Protein AF-A0A0G0U923-F1 (afdb_monomer_lite)

pLDDT: mean 89.66, std 11.56, range [34.53, 97.06]

Radius of gyration: 13.89 Å; chains: 1; bounding box: 29×33×35 Å

Secondary structure (DSSP, 8-state):
----HHHHHHHHHHH-HHHHHHHHS--SSHHHHHHHHHHHHH-GGGS-HHHHHHHHHHHHHHHHHHTT--HHHHHHHHHS--GGGTT--HHHHTSSS--TTSHHHHHHHHHHHHHHHGGG--

Foldseek 3Di:
DFDDLVLVVVVCVLQPQQLLLQQQVLDQDSVVSSVVSVVCNVPVRPDDPSSVQRSVLVSLLVVLCVLPDGSVRSNVQQVAFDVLLVRDGVSRQRGHDDGCPDPNVVSSSVVSNVSSVVVPDD

Structure (mmCIF, N/CA/C/O backbone):
data_AF-A0A0G0U923-F1
#
_entry.id   AF-A0A0G0U923-F1
#
loop_
_atom_site.group_PDB
_atom_site.id
_atom_site.type_symbol
_atom_site.label_atom_id
_atom_site.label_alt_id
_atom_site.label_comp_id
_atom_site.label_asym_id
_atom_site.label_entity_id
_atom_site.label_seq_id
_atom_site.pdbx_PDB_ins_code
_atom_site.Cartn_x
_atom_site.Cartn_y
_atom_site.Cartn_z
_atom_site.occupancy
_atom_site.B_iso_or_equiv
_atom_site.auth_seq_id
_atom_site.auth_comp_id
_atom_site.auth_asym_id
_atom_site.auth_atom_id
_atom_site.pdbx_PDB_model_num
ATOM 1 N N . MET A 1 1 ? -5.903 2.383 -19.517 1.00 59.06 1 MET A N 1
ATOM 2 C CA . MET A 1 1 ? -5.560 3.118 -18.281 1.00 59.06 1 MET A CA 1
ATOM 3 C C . MET A 1 1 ? -4.080 3.422 -18.371 1.00 59.06 1 MET A C 1
ATOM 5 O O . MET A 1 1 ? -3.314 2.474 -18.374 1.00 59.06 1 MET A O 1
ATOM 9 N N . SER A 1 2 ? -3.695 4.681 -18.555 1.00 68.56 2 SER A N 1
ATOM 10 C CA . SER A 1 2 ? -2.288 5.105 -18.550 1.00 68.56 2 SER A CA 1
ATOM 11 C C . SER A 1 2 ? -1.848 5.406 -17.119 1.00 68.56 2 SER A C 1
ATOM 13 O O . SER A 1 2 ? -2.644 5.940 -16.341 1.00 68.56 2 SER A O 1
ATOM 15 N N . VAL A 1 3 ? -0.602 5.087 -16.772 1.00 78.31 3 VAL A N 1
ATOM 16 C CA . VAL A 1 3 ? -0.018 5.482 -15.483 1.00 78.31 3 VAL A CA 1
ATOM 17 C C . VAL A 1 3 ? 0.402 6.947 -15.565 1.00 78.31 3 VAL A C 1
ATOM 19 O O . VAL A 1 3 ? 1.016 7.372 -16.544 1.00 78.31 3 VAL A O 1
ATOM 22 N N . ASN A 1 4 ? 0.046 7.739 -14.553 1.00 88.75 4 ASN A N 1
ATOM 23 C CA . ASN A 1 4 ? 0.582 9.087 -14.394 1.00 88.75 4 ASN A CA 1
ATOM 24 C C . ASN A 1 4 ? 1.879 8.991 -13.582 1.00 88.75 4 ASN A C 1
ATOM 26 O O . ASN A 1 4 ? 1.826 8.724 -12.385 1.00 88.75 4 ASN A O 1
ATOM 30 N N . VAL A 1 5 ? 3.021 9.200 -14.240 1.00 88.00 5 VAL A N 1
ATOM 31 C CA . VAL A 1 5 ? 4.355 9.042 -13.633 1.00 88.00 5 VAL A CA 1
ATOM 32 C C . VAL A 1 5 ? 4.578 10.023 -12.477 1.00 88.00 5 VAL A C 1
ATOM 34 O O . VAL A 1 5 ? 5.083 9.627 -11.442 1.00 88.00 5 VAL A O 1
ATOM 37 N N . ALA A 1 6 ? 4.085 11.261 -12.567 1.00 90.19 6 ALA A N 1
ATOM 38 C CA . ALA A 1 6 ? 4.220 12.209 -11.458 1.00 90.19 6 ALA A CA 1
ATOM 39 C C . ALA A 1 6 ? 3.461 11.748 -10.198 1.00 90.19 6 ALA A C 1
ATOM 41 O O . ALA A 1 6 ? 3.912 11.959 -9.078 1.00 90.19 6 ALA A O 1
ATOM 42 N N . VAL A 1 7 ? 2.306 11.098 -10.379 1.00 92.06 7 VAL A N 1
ATOM 43 C CA . VAL A 1 7 ? 1.543 10.510 -9.265 1.00 92.06 7 VAL A CA 1
ATOM 44 C C . VAL A 1 7 ? 2.231 9.251 -8.738 1.00 92.06 7 VAL A C 1
ATOM 46 O O . VAL A 1 7 ? 2.188 8.995 -7.538 1.00 92.06 7 VAL A O 1
ATOM 49 N N . TRP A 1 8 ? 2.856 8.472 -9.624 1.00 92.25 8 TRP A N 1
ATOM 50 C CA . TRP A 1 8 ? 3.685 7.321 -9.267 1.00 92.25 8 TRP A CA 1
ATOM 51 C C . TRP A 1 8 ? 4.812 7.727 -8.320 1.00 92.25 8 TRP A C 1
ATOM 53 O O . TRP A 1 8 ? 4.881 7.187 -7.218 1.00 92.25 8 TRP A O 1
ATOM 63 N N . ASP A 1 9 ? 5.586 8.742 -8.693 1.00 93.25 9 ASP A N 1
ATOM 64 C CA . ASP A 1 9 ? 6.695 9.258 -7.889 1.00 93.25 9 ASP A CA 1
ATOM 65 C C . ASP A 1 9 ? 6.202 9.845 -6.557 1.00 93.25 9 ASP A C 1
ATOM 67 O O . ASP A 1 9 ? 6.702 9.482 -5.496 1.00 93.25 9 ASP A O 1
ATOM 71 N N . ALA A 1 10 ? 5.138 10.657 -6.574 1.00 93.06 10 ALA A N 1
ATOM 72 C CA . ALA A 1 10 ? 4.592 11.256 -5.353 1.00 93.06 10 ALA A CA 1
ATOM 73 C C . ALA A 1 10 ? 4.131 10.206 -4.323 1.00 93.06 10 ALA A C 1
ATOM 75 O O . ALA A 1 10 ? 4.421 10.315 -3.133 1.00 93.06 10 ALA A O 1
ATOM 76 N N . VAL A 1 11 ? 3.445 9.147 -4.770 1.00 93.69 11 VAL A N 1
ATOM 77 C CA . VAL A 1 11 ? 3.016 8.063 -3.870 1.00 93.69 11 VAL A CA 1
ATOM 78 C C . VAL A 1 11 ? 4.220 7.320 -3.290 1.00 93.69 11 VAL A C 1
ATOM 80 O O . VAL A 1 11 ? 4.173 6.907 -2.128 1.00 93.69 11 VAL A O 1
ATOM 83 N N . GLN A 1 12 ? 5.294 7.155 -4.064 1.00 93.56 12 GLN A N 1
ATOM 84 C CA . GLN A 1 12 ? 6.529 6.562 -3.557 1.00 93.56 12 GLN A CA 1
ATOM 85 C C . GLN A 1 12 ? 7.216 7.437 -2.521 1.00 93.56 12 GLN A C 1
ATOM 87 O O . GLN A 1 12 ? 7.676 6.901 -1.515 1.00 93.56 12 GLN A O 1
ATOM 92 N N . ASP A 1 13 ? 7.273 8.747 -2.737 1.00 94.12 13 ASP A N 1
ATOM 93 C CA . ASP A 1 13 ? 7.858 9.681 -1.777 1.00 94.12 13 ASP A CA 1
ATOM 94 C C . ASP A 1 13 ? 7.092 9.635 -0.446 1.00 94.12 13 ASP A C 1
ATOM 96 O O . ASP A 1 13 ? 7.695 9.571 0.629 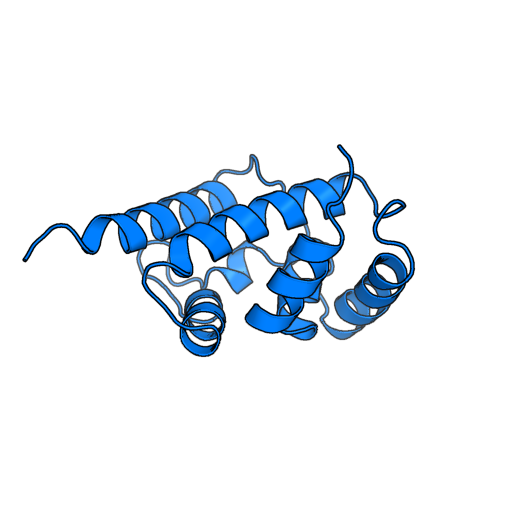1.00 94.12 13 ASP A O 1
ATOM 100 N N . THR A 1 14 ? 5.758 9.549 -0.507 1.00 95.25 14 THR A N 1
ATOM 101 C CA . THR A 1 14 ? 4.904 9.454 0.681 1.00 95.25 14 THR A CA 1
ATOM 102 C C . THR A 1 14 ? 5.000 8.100 1.385 1.00 95.25 14 THR A C 1
ATOM 104 O O . THR A 1 14 ? 5.135 8.056 2.607 1.00 95.25 14 THR A O 1
ATOM 107 N N . LEU A 1 15 ? 4.901 6.973 0.671 1.00 94.12 15 LEU A N 1
ATOM 108 C CA . LEU A 1 15 ? 4.824 5.639 1.290 1.00 94.12 15 LEU A CA 1
ATOM 109 C C . LEU A 1 15 ? 6.186 4.959 1.468 1.00 94.12 15 LEU A C 1
ATOM 111 O O . LEU A 1 15 ? 6.327 4.049 2.285 1.00 94.12 15 LEU A O 1
ATOM 115 N N . GLY A 1 16 ? 7.185 5.375 0.703 1.00 93.94 16 GLY A N 1
ATOM 116 C CA . GLY A 1 16 ? 8.443 4.669 0.542 1.00 93.94 16 GLY A CA 1
ATOM 117 C C . GLY A 1 16 ? 8.325 3.433 -0.355 1.00 93.94 16 GLY A C 1
ATOM 118 O O . GLY A 1 16 ? 7.252 2.857 -0.575 1.00 93.94 16 GLY A O 1
ATOM 119 N N . VAL A 1 17 ? 9.480 2.984 -0.846 1.00 93.00 17 VAL A N 1
ATOM 120 C CA . VAL A 1 17 ? 9.604 1.854 -1.782 1.00 93.00 17 VAL A CA 1
ATOM 121 C C . VAL A 1 17 ? 9.031 0.559 -1.206 1.00 93.00 17 VAL A C 1
ATOM 123 O O . VAL A 1 17 ? 8.288 -0.142 -1.886 1.00 93.00 17 VAL A O 1
ATOM 126 N N . ASP A 1 18 ? 9.349 0.228 0.047 1.00 92.50 18 ASP A N 1
ATOM 127 C CA . ASP A 1 18 ? 8.992 -1.077 0.613 1.00 92.50 18 ASP A CA 1
ATOM 128 C C . ASP A 1 18 ? 7.473 -1.220 0.829 1.00 92.50 18 ASP A C 1
ATOM 130 O O . ASP A 1 18 ? 6.899 -2.263 0.506 1.00 92.50 18 ASP A O 1
ATOM 134 N N . ILE A 1 19 ? 6.800 -0.172 1.320 1.00 93.69 19 ILE A N 1
ATOM 135 C CA . ILE A 1 19 ? 5.340 -0.186 1.495 1.00 93.69 19 ILE A CA 1
ATOM 136 C C . ILE A 1 19 ? 4.661 -0.200 0.126 1.00 93.69 19 ILE A C 1
ATOM 138 O O . ILE A 1 19 ? 3.807 -1.052 -0.116 1.00 93.69 19 ILE A O 1
ATOM 142 N N . THR A 1 20 ? 5.083 0.671 -0.794 1.00 94.75 20 THR A N 1
ATOM 143 C CA . THR A 1 20 ? 4.517 0.728 -2.151 1.00 94.75 20 THR A CA 1
ATOM 144 C C . THR A 1 20 ? 4.631 -0.625 -2.851 1.00 94.75 20 THR A C 1
ATOM 146 O O . THR A 1 20 ? 3.634 -1.163 -3.339 1.00 94.75 20 THR A O 1
ATOM 149 N N . ALA A 1 21 ? 5.816 -1.239 -2.814 1.00 94.56 21 ALA A N 1
ATOM 150 C CA . ALA A 1 21 ? 6.062 -2.550 -3.395 1.00 94.56 21 ALA A CA 1
ATOM 151 C C . ALA A 1 21 ? 5.159 -3.634 -2.790 1.00 94.56 21 ALA A C 1
ATOM 153 O O . ALA A 1 21 ? 4.596 -4.449 -3.527 1.00 94.56 21 ALA A O 1
ATOM 154 N N . ALA A 1 22 ? 5.002 -3.656 -1.464 1.00 93.50 22 ALA A N 1
ATOM 155 C CA . ALA A 1 22 ? 4.171 -4.652 -0.791 1.00 93.50 22 ALA A CA 1
ATOM 156 C C . ALA A 1 22 ? 2.690 -4.546 -1.186 1.00 93.50 22 ALA A C 1
ATOM 158 O O . ALA A 1 22 ? 2.021 -5.574 -1.291 1.00 93.50 22 ALA A O 1
ATOM 159 N N . LEU A 1 23 ? 2.211 -3.324 -1.433 1.00 93.81 23 LEU A N 1
ATOM 160 C CA . LEU A 1 23 ? 0.816 -3.052 -1.762 1.00 93.81 23 LEU A CA 1
ATOM 161 C C . LEU A 1 23 ? 0.469 -3.416 -3.209 1.00 93.81 23 LEU A C 1
ATOM 163 O O . LEU A 1 23 ? -0.569 -4.021 -3.459 1.00 93.81 23 LEU A O 1
ATOM 167 N N . ILE A 1 24 ? 1.312 -3.055 -4.182 1.00 93.44 24 ILE A N 1
ATOM 168 C CA . ILE A 1 24 ? 0.889 -3.085 -5.595 1.00 93.44 24 ILE A CA 1
ATOM 169 C C . ILE A 1 24 ? 1.322 -4.342 -6.357 1.00 93.44 24 ILE A C 1
ATOM 171 O O . ILE A 1 24 ?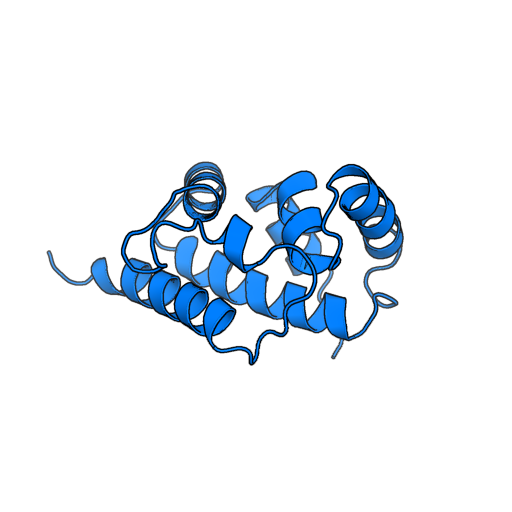 0.695 -4.711 -7.347 1.00 93.44 24 ILE A O 1
ATOM 175 N N . THR A 1 25 ? 2.377 -5.030 -5.913 1.00 91.50 25 THR A N 1
ATOM 176 C CA . THR A 1 25 ? 3.023 -6.086 -6.721 1.00 91.50 25 THR A CA 1
ATOM 177 C C . THR A 1 25 ? 2.383 -7.468 -6.604 1.00 91.50 25 THR A C 1
ATOM 179 O O . THR A 1 25 ? 2.732 -8.370 -7.364 1.00 91.50 25 THR A O 1
ATOM 182 N N . GLY A 1 26 ? 1.477 -7.678 -5.646 1.00 87.38 26 GLY A N 1
ATOM 183 C CA . GLY A 1 26 ? 0.858 -8.989 -5.427 1.00 87.38 26 GLY A CA 1
ATOM 184 C C . GLY A 1 26 ? 1.730 -9.999 -4.676 1.00 87.38 26 GLY A C 1
ATOM 185 O O . GLY A 1 26 ? 1.335 -11.143 -4.468 1.00 87.38 26 GLY A O 1
ATOM 186 N N . GLN A 1 27 ? 2.951 -9.620 -4.294 1.00 86.69 27 GLN A N 1
ATOM 187 C CA . GLN A 1 27 ? 3.930 -10.552 -3.742 1.00 86.69 27 GLN A CA 1
ATOM 188 C C . GLN A 1 27 ? 3.843 -10.614 -2.214 1.00 86.69 27 GLN A C 1
ATOM 190 O O . GLN A 1 27 ? 4.007 -9.617 -1.517 1.00 86.69 27 GLN A O 1
ATOM 195 N N . ALA A 1 28 ? 3.692 -11.821 -1.661 1.00 82.31 28 ALA A N 1
ATOM 196 C CA . ALA A 1 28 ? 3.636 -12.017 -0.209 1.00 82.31 28 ALA A CA 1
ATOM 197 C C . ALA A 1 28 ? 4.984 -11.770 0.507 1.00 82.31 28 ALA A C 1
ATOM 199 O O . ALA A 1 28 ? 5.019 -11.466 1.702 1.00 82.31 28 ALA A O 1
ATOM 200 N N . ARG A 1 29 ? 6.114 -11.920 -0.201 1.00 89.12 29 ARG A N 1
ATOM 201 C CA . ARG A 1 29 ? 7.465 -11.713 0.349 1.00 89.12 29 ARG A CA 1
ATOM 202 C C . ARG A 1 29 ? 8.025 -10.366 -0.094 1.00 89.12 29 ARG A C 1
ATOM 204 O O . ARG A 1 29 ? 8.166 -10.139 -1.293 1.00 89.12 29 ARG A O 1
ATOM 211 N N . ILE A 1 30 ? 8.454 -9.546 0.868 1.00 87.81 30 ILE A N 1
ATOM 212 C CA . ILE A 1 30 ? 8.929 -8.178 0.612 1.00 87.81 30 ILE A CA 1
ATOM 213 C C . ILE A 1 30 ? 10.111 -8.115 -0.364 1.00 87.81 30 ILE A C 1
ATOM 215 O O . ILE A 1 30 ? 10.115 -7.281 -1.257 1.00 87.81 30 ILE A O 1
ATOM 219 N N . CYS A 1 31 ? 11.065 -9.050 -0.295 1.00 89.94 31 CYS A N 1
ATOM 220 C CA . CYS A 1 31 ? 12.205 -9.055 -1.219 1.00 89.94 31 CYS A CA 1
ATOM 221 C C . CYS A 1 31 ? 11.773 -9.273 -2.680 1.00 89.94 31 CYS A C 1
ATOM 223 O O . CYS A 1 31 ? 12.327 -8.658 -3.587 1.00 89.94 31 CYS A O 1
ATOM 225 N N . LYS A 1 32 ? 10.767 -10.132 -2.910 1.00 91.38 32 LYS A N 1
ATOM 226 C CA . LYS A 1 32 ? 10.207 -10.367 -4.251 1.00 91.38 32 LYS A CA 1
ATOM 227 C C . LYS A 1 32 ? 9.375 -9.178 -4.715 1.00 91.38 32 LYS A C 1
ATOM 229 O O . LYS A 1 32 ? 9.484 -8.788 -5.871 1.00 91.38 32 LYS A O 1
ATOM 234 N N . ALA A 1 33 ? 8.586 -8.608 -3.803 1.00 91.19 33 ALA A N 1
ATOM 235 C CA . ALA A 1 33 ? 7.814 -7.399 -4.052 1.00 91.19 33 ALA A CA 1
ATOM 236 C C . ALA A 1 33 ? 8.731 -6.267 -4.524 1.00 91.19 33 ALA A C 1
ATOM 238 O O . ALA A 1 33 ? 8.512 -5.702 -5.585 1.00 91.19 33 ALA A O 1
ATOM 239 N N . ARG A 1 34 ? 9.816 -6.005 -3.792 1.00 93.62 34 ARG A N 1
ATOM 240 C CA . ARG A 1 34 ? 10.778 -4.949 -4.110 1.00 93.62 34 ARG A CA 1
ATOM 241 C C . ARG A 1 34 ? 11.477 -5.157 -5.452 1.00 93.62 34 ARG A C 1
ATOM 243 O O . ARG A 1 34 ? 11.584 -4.215 -6.225 1.00 93.62 34 ARG A O 1
ATOM 250 N N . ALA A 1 35 ? 11.921 -6.380 -5.750 1.00 93.31 35 ALA A N 1
ATOM 251 C CA . ALA A 1 35 ? 12.532 -6.683 -7.044 1.00 93.31 35 ALA A CA 1
ATOM 252 C C . ALA A 1 35 ? 11.561 -6.409 -8.205 1.00 93.31 35 ALA A C 1
ATOM 254 O O . ALA A 1 35 ? 11.925 -5.730 -9.158 1.00 93.31 35 ALA A O 1
ATOM 255 N N . LYS A 1 36 ? 10.306 -6.868 -8.085 1.00 92.88 36 LYS A N 1
ATOM 256 C CA . LYS A 1 36 ? 9.263 -6.601 -9.085 1.00 92.88 36 LYS A CA 1
ATOM 257 C C . LYS A 1 36 ? 8.888 -5.136 -9.187 1.00 92.88 36 LYS A C 1
ATOM 259 O O . LYS A 1 36 ? 8.657 -4.645 -10.282 1.00 92.88 36 LYS A O 1
ATOM 264 N N . PHE A 1 37 ? 8.856 -4.442 -8.062 1.00 93.62 37 PHE A N 1
ATOM 265 C CA . PHE A 1 37 ? 8.586 -3.021 -8.041 1.00 93.62 37 PHE A CA 1
ATOM 266 C C . PHE A 1 37 ? 9.608 -2.239 -8.868 1.00 93.62 37 PHE A C 1
ATOM 268 O O . PHE A 1 37 ? 9.196 -1.450 -9.702 1.00 93.62 37 PHE A O 1
ATOM 275 N N . PHE A 1 38 ? 10.907 -2.517 -8.723 1.00 94.62 38 PHE A N 1
ATOM 276 C CA . PHE A 1 38 ? 11.930 -1.846 -9.531 1.00 94.62 38 PHE A CA 1
ATOM 277 C C . PHE A 1 38 ? 11.835 -2.157 -11.032 1.00 94.62 38 PHE A C 1
ATOM 279 O O . PHE A 1 38 ? 12.172 -1.300 -11.841 1.00 94.62 38 PHE A O 1
ATOM 286 N N . GLU A 1 39 ? 11.357 -3.347 -11.422 1.00 93.19 39 GLU A N 1
ATOM 287 C CA . GLU A 1 39 ? 11.052 -3.628 -12.834 1.00 93.19 39 GLU A CA 1
ATOM 288 C C . GLU A 1 39 ? 9.947 -2.695 -13.357 1.00 93.19 39 GLU A C 1
ATOM 290 O O . GLU A 1 39 ? 10.063 -2.170 -14.460 1.00 93.19 39 GLU A O 1
ATOM 295 N N . TYR A 1 40 ? 8.892 -2.471 -12.566 1.00 91.56 40 TYR A N 1
ATOM 296 C CA . TYR A 1 40 ? 7.781 -1.589 -12.941 1.00 91.56 40 TYR A CA 1
ATOM 297 C C . TYR A 1 40 ? 8.145 -0.111 -12.850 1.00 91.56 40 TYR A C 1
ATOM 299 O O . TYR A 1 40 ? 7.661 0.682 -13.641 1.00 91.56 40 TYR A O 1
ATOM 307 N N . ASP A 1 41 ? 8.995 0.262 -11.903 1.00 92.62 41 ASP A N 1
ATOM 308 C CA . ASP A 1 41 ? 9.457 1.633 -11.716 1.00 92.62 41 ASP A CA 1
ATOM 309 C C . ASP A 1 41 ? 10.352 2.107 -12.869 1.00 92.62 41 ASP A C 1
ATOM 311 O O . ASP A 1 41 ? 10.277 3.255 -13.294 1.00 92.62 41 ASP A O 1
ATOM 315 N N . ALA A 1 42 ? 11.142 1.193 -13.444 1.00 93.06 42 ALA A N 1
ATOM 316 C CA . ALA A 1 42 ? 11.937 1.473 -14.634 1.00 93.06 42 ALA A CA 1
ATOM 317 C C . ALA A 1 42 ? 11.075 1.787 -15.872 1.00 93.06 42 ALA A C 1
ATOM 319 O O . ALA A 1 42 ? 11.521 2.523 -16.753 1.00 93.06 42 ALA A O 1
ATOM 320 N N . ASP A 1 43 ? 9.859 1.235 -15.950 1.00 91.06 43 ASP A N 1
ATOM 321 C CA . ASP A 1 43 ? 8.904 1.509 -17.026 1.00 91.06 43 ASP A CA 1
ATOM 322 C C . ASP A 1 43 ? 7.441 1.422 -16.541 1.00 91.06 43 ASP A C 1
ATOM 324 O O . ASP A 1 43 ? 6.745 0.421 -16.776 1.00 91.06 43 ASP A O 1
ATOM 328 N N . PRO A 1 44 ? 6.930 2.483 -15.883 1.00 87.81 44 PRO A N 1
ATOM 329 C CA . PRO A 1 44 ? 5.601 2.453 -15.274 1.00 87.81 44 PRO A CA 1
ATOM 330 C C . PRO A 1 44 ? 4.468 2.305 -16.293 1.00 87.81 44 PRO A C 1
ATOM 332 O O . PRO A 1 44 ? 3.380 1.845 -15.948 1.00 87.81 44 PRO A O 1
ATOM 335 N N . GLN A 1 45 ? 4.697 2.676 -17.559 1.00 87.06 45 GLN A N 1
ATOM 336 C CA . GLN A 1 45 ? 3.684 2.572 -18.615 1.00 87.06 45 GLN A CA 1
ATOM 337 C C . GLN A 1 45 ? 3.431 1.124 -19.042 1.00 87.06 45 GLN A C 1
ATOM 339 O O . GLN A 1 45 ? 2.324 0.809 -19.480 1.00 87.06 45 GLN A O 1
ATOM 344 N N . ASN A 1 46 ? 4.427 0.250 -18.887 1.00 89.44 46 ASN A N 1
ATOM 345 C CA . ASN A 1 46 ? 4.329 -1.170 -19.217 1.00 89.44 46 ASN A CA 1
ATOM 346 C C . ASN A 1 46 ? 4.042 -2.060 -17.997 1.00 89.44 46 ASN A C 1
ATOM 348 O O . ASN A 1 46 ? 4.073 -3.289 -18.106 1.00 89.44 46 ASN A O 1
ATOM 352 N N . ALA A 1 47 ? 3.723 -1.470 -16.841 1.00 90.88 47 ALA A N 1
ATOM 353 C CA . ALA A 1 47 ? 3.315 -2.229 -15.668 1.00 90.88 47 ALA A CA 1
ATOM 354 C C . ALA A 1 47 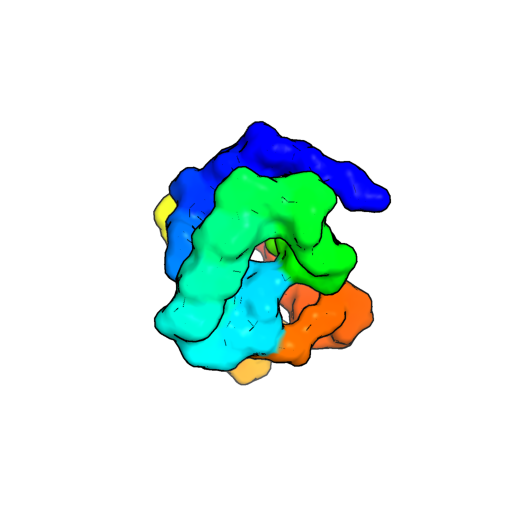? 2.053 -3.077 -15.959 1.00 90.88 47 ALA A C 1
ATOM 356 O O . ALA A 1 47 ? 1.146 -2.626 -16.668 1.00 90.88 47 ALA A O 1
ATOM 357 N N . PRO A 1 48 ? 1.941 -4.293 -15.391 1.00 93.06 48 PRO A N 1
ATOM 358 C CA . PRO A 1 48 ? 0.755 -5.122 -15.561 1.00 93.06 48 PRO A CA 1
ATOM 359 C C . PRO A 1 48 ? -0.530 -4.413 -15.120 1.00 93.06 48 PRO A C 1
ATOM 361 O O . PRO A 1 48 ? -0.540 -3.615 -14.178 1.00 93.06 48 PRO A O 1
ATOM 364 N N . VAL A 1 49 ? -1.649 -4.733 -15.771 1.00 91.75 49 VAL A N 1
ATOM 365 C CA . VAL A 1 49 ? -2.929 -4.042 -15.544 1.00 91.75 49 VAL A CA 1
ATOM 366 C C . VAL A 1 49 ? -3.379 -4.164 -14.085 1.00 91.75 49 VAL A C 1
ATOM 368 O O . VAL A 1 49 ? -3.911 -3.205 -13.526 1.00 91.75 49 VAL A O 1
ATOM 371 N N . GLU A 1 50 ? -3.159 -5.311 -13.444 1.00 92.31 50 GLU A N 1
ATOM 372 C CA . GLU A 1 50 ? -3.445 -5.510 -12.023 1.00 92.31 50 GLU A CA 1
ATOM 373 C C . GLU A 1 50 ? -2.622 -4.584 -11.119 1.00 92.31 50 GLU A C 1
ATOM 375 O O . GLU A 1 50 ? -3.170 -4.008 -10.180 1.00 92.31 50 GLU A O 1
ATOM 380 N N . VAL A 1 51 ? -1.346 -4.353 -11.442 1.00 93.56 51 VAL A N 1
ATOM 381 C CA . VAL A 1 51 ? -0.470 -3.436 -10.699 1.00 93.56 51 VAL A CA 1
ATOM 382 C C . VAL A 1 51 ? -0.981 -2.009 -10.841 1.00 93.56 51 VAL A C 1
ATOM 384 O O . VAL A 1 51 ? -1.113 -1.306 -9.844 1.00 93.56 51 VAL A O 1
ATOM 387 N N . ILE A 1 52 ? -1.368 -1.605 -12.053 1.00 93.44 52 ILE A N 1
ATOM 388 C CA . ILE A 1 52 ? -1.946 -0.281 -12.320 1.00 93.44 52 ILE A CA 1
ATOM 389 C C . ILE A 1 52 ? -3.261 -0.091 -11.550 1.00 93.44 52 ILE A C 1
ATOM 391 O O . ILE A 1 52 ? -3.502 0.967 -10.966 1.00 93.44 52 ILE A O 1
ATOM 395 N N . LYS A 1 53 ? -4.130 -1.108 -11.519 1.00 94.50 53 LYS A N 1
ATOM 396 C CA . LYS A 1 53 ? -5.389 -1.072 -10.757 1.00 94.50 53 LYS A CA 1
ATOM 397 C C . LYS A 1 53 ? -5.139 -0.924 -9.256 1.00 94.50 53 LYS A C 1
ATOM 399 O O . LYS A 1 53 ? -5.776 -0.079 -8.625 1.00 94.50 53 LYS A O 1
ATOM 404 N N . ARG A 1 54 ? -4.214 -1.712 -8.698 1.00 95.56 54 ARG A N 1
ATOM 405 C CA . ARG A 1 54 ? -3.821 -1.649 -7.282 1.00 95.56 54 ARG A CA 1
ATOM 406 C C . ARG A 1 54 ? -3.179 -0.313 -6.937 1.00 95.56 54 ARG A C 1
ATOM 408 O O . ARG A 1 54 ? -3.564 0.296 -5.945 1.00 95.56 54 ARG A O 1
ATOM 415 N N . PHE A 1 55 ? -2.282 0.181 -7.785 1.00 95.12 55 PHE A N 1
ATOM 416 C CA . PHE A 1 55 ? -1.662 1.492 -7.634 1.00 95.12 55 PHE A CA 1
ATOM 417 C C . PHE A 1 55 ? -2.724 2.593 -7.577 1.00 95.12 55 PHE A C 1
ATOM 419 O O . PHE A 1 55 ? -2.837 3.277 -6.568 1.00 95.12 55 PHE A O 1
ATOM 426 N N . ASN A 1 56 ? -3.605 2.669 -8.579 1.00 94.38 56 ASN A N 1
ATOM 427 C CA . ASN A 1 56 ? -4.693 3.650 -8.604 1.00 94.38 56 ASN A CA 1
ATOM 428 C C . ASN A 1 56 ? -5.620 3.555 -7.382 1.00 94.38 56 ASN A C 1
ATOM 430 O O . ASN A 1 56 ? -6.195 4.555 -6.952 1.00 94.38 56 ASN A O 1
ATOM 434 N N . PHE A 1 57 ? -5.814 2.354 -6.837 1.00 96.25 57 PHE A N 1
ATOM 435 C CA . PHE A 1 57 ? -6.580 2.156 -5.613 1.00 96.25 57 PHE A CA 1
ATOM 436 C C . PHE A 1 57 ? -5.856 2.722 -4.383 1.00 96.25 57 PHE A C 1
ATOM 438 O O . PHE A 1 57 ? -6.456 3.483 -3.625 1.00 96.25 57 PHE A O 1
ATOM 445 N N . VAL A 1 58 ? -4.568 2.412 -4.218 1.00 95.81 58 VAL A N 1
ATOM 446 C CA . VAL A 1 58 ? -3.726 2.938 -3.132 1.00 95.81 58 VAL A CA 1
ATOM 447 C C . VAL A 1 58 ? -3.615 4.459 -3.216 1.00 95.81 58 VAL A C 1
ATOM 449 O O . VAL A 1 58 ? -3.810 5.133 -2.211 1.00 95.81 58 VAL A O 1
ATOM 452 N N . THR A 1 59 ? -3.415 5.014 -4.410 1.00 95.69 59 THR A N 1
ATOM 453 C CA . THR A 1 59 ? -3.393 6.460 -4.659 1.00 95.69 59 THR A CA 1
ATOM 454 C C . THR A 1 59 ? -4.652 7.154 -4.137 1.00 95.69 59 THR A C 1
ATOM 456 O O . THR A 1 59 ? -4.559 8.190 -3.487 1.00 95.69 59 THR A O 1
ATOM 459 N N . LYS A 1 60 ? -5.846 6.577 -4.349 1.00 95.00 60 LYS A N 1
ATOM 460 C CA . LYS A 1 60 ? -7.097 7.137 -3.798 1.00 95.00 60 LYS A CA 1
ATOM 461 C C . LYS A 1 60 ? -7.087 7.181 -2.272 1.00 95.00 60 LYS A C 1
ATOM 463 O O . LYS A 1 60 ? -7.619 8.123 -1.698 1.00 95.00 60 LYS A O 1
ATOM 468 N N . ILE A 1 61 ? -6.523 6.162 -1.624 1.00 95.81 61 ILE A N 1
ATOM 469 C CA . ILE A 1 61 ? -6.396 6.122 -0.163 1.00 95.81 61 ILE A CA 1
ATOM 470 C C . ILE A 1 61 ? -5.413 7.196 0.303 1.00 95.81 61 ILE A C 1
ATOM 472 O O . ILE A 1 61 ? -5.755 7.955 1.202 1.00 95.81 61 ILE A O 1
ATOM 476 N N . VAL A 1 62 ? -4.237 7.295 -0.322 1.00 95.25 62 VAL A N 1
ATOM 477 C CA . VAL A 1 62 ? -3.224 8.310 0.014 1.00 95.25 62 VAL A CA 1
ATOM 478 C C . VAL A 1 62 ? -3.815 9.717 -0.095 1.00 95.25 62 VAL A C 1
ATOM 480 O O . VAL A 1 62 ? -3.782 10.447 0.890 1.00 95.25 62 VAL A O 1
ATOM 483 N N . PHE A 1 63 ? -4.495 10.045 -1.199 1.00 93.69 63 PHE A N 1
ATOM 484 C CA . PHE A 1 63 ? -5.140 11.354 -1.370 1.00 93.69 63 PHE A CA 1
ATOM 485 C C . PHE A 1 63 ? -6.204 11.672 -0.311 1.00 93.69 63 PHE A C 1
ATOM 487 O O . PHE A 1 63 ? -6.345 12.820 0.099 1.00 93.69 63 PHE A O 1
ATOM 494 N N . LEU A 1 64 ? -6.962 10.676 0.160 1.00 93.94 64 LEU A N 1
ATOM 495 C CA . LEU A 1 64 ? -7.914 10.884 1.260 1.00 93.94 64 LEU A CA 1
ATOM 496 C C . LEU A 1 64 ? -7.204 11.184 2.586 1.00 93.94 64 LEU A C 1
ATOM 498 O O . LEU A 1 64 ? -7.763 11.864 3.442 1.00 93.94 64 LEU A O 1
ATOM 502 N N . LEU A 1 65 ? -5.994 10.658 2.777 1.00 93.31 65 LEU A N 1
ATOM 503 C CA . LEU A 1 65 ? -5.238 10.798 4.016 1.00 93.31 65 LEU A CA 1
ATOM 504 C C . LEU A 1 65 ? -4.354 12.049 4.043 1.00 93.31 65 LEU A C 1
ATOM 506 O O . LEU A 1 65 ? -4.145 12.573 5.133 1.00 93.31 65 LEU A O 1
ATOM 510 N N . GLU A 1 66 ? -3.894 12.559 2.898 1.00 90.00 66 GLU A N 1
ATOM 511 C CA . GLU A 1 66 ? -3.089 13.793 2.790 1.00 90.00 66 GLU A CA 1
ATOM 512 C C . GLU A 1 66 ? -3.773 15.022 3.411 1.00 90.00 66 GLU A C 1
ATOM 514 O O . GLU A 1 66 ? -3.104 15.907 3.937 1.00 90.00 66 GLU A O 1
ATOM 519 N N . GLY A 1 67 ? -5.110 15.066 3.427 1.00 81.44 67 GLY A N 1
ATOM 520 C CA . GLY A 1 67 ? -5.858 16.130 4.111 1.00 81.44 67 GLY A CA 1
ATOM 521 C C . GLY A 1 67 ? -5.758 16.088 5.644 1.00 81.44 67 GLY A C 1
ATOM 522 O O . GLY A 1 67 ? -5.957 17.105 6.306 1.00 81.44 67 GLY A O 1
ATOM 523 N N . SER A 1 68 ? -5.423 14.927 6.216 1.00 87.06 68 SER A N 1
ATOM 524 C CA . SER A 1 68 ? -5.436 14.690 7.667 1.00 87.06 68 SER A CA 1
ATOM 525 C C . SER A 1 68 ? -4.087 14.285 8.258 1.00 87.06 68 SER A C 1
ATOM 527 O O . SER A 1 68 ? -3.912 14.352 9.477 1.00 87.06 68 SER A O 1
ATOM 529 N N . TYR A 1 69 ? -3.138 13.855 7.430 1.00 91.12 69 TYR A N 1
ATOM 530 C CA . TYR A 1 69 ? -1.845 13.327 7.845 1.00 91.12 69 TYR A CA 1
ATOM 531 C C . TYR A 1 69 ? -0.723 13.843 6.944 1.00 91.12 69 TYR A C 1
ATOM 533 O O . TYR A 1 69 ? -0.902 14.018 5.746 1.00 91.12 69 TYR A O 1
ATOM 541 N N . ASN A 1 70 ? 0.462 14.010 7.531 1.00 93.19 70 ASN A N 1
ATOM 542 C CA . ASN A 1 70 ? 1.707 14.123 6.772 1.00 93.19 70 ASN A CA 1
ATOM 543 C C . ASN A 1 70 ? 2.188 12.738 6.303 1.00 93.19 70 ASN A C 1
ATOM 545 O O . ASN A 1 70 ? 1.661 11.717 6.752 1.00 93.19 70 ASN A O 1
ATOM 549 N N . ASP A 1 71 ? 3.238 12.691 5.481 1.00 94.12 71 ASP A N 1
ATOM 550 C CA . ASP A 1 71 ? 3.752 11.443 4.896 1.00 94.12 71 ASP A CA 1
ATOM 551 C C . ASP A 1 71 ? 4.030 10.354 5.940 1.00 94.12 71 ASP A C 1
ATOM 553 O O . ASP A 1 71 ? 3.570 9.217 5.822 1.00 94.12 71 ASP A O 1
ATOM 557 N N . PHE A 1 72 ? 4.698 10.714 7.040 1.00 93.44 72 PHE A N 1
ATOM 558 C CA . PHE A 1 72 ? 4.972 9.779 8.134 1.00 93.44 72 PHE A CA 1
ATOM 559 C C . PHE A 1 72 ? 3.685 9.255 8.796 1.00 93.44 72 PHE A C 1
ATOM 561 O O . PHE A 1 72 ? 3.581 8.078 9.155 1.00 93.44 72 PHE A O 1
ATOM 568 N N . GLY A 1 73 ? 2.685 10.122 8.958 1.00 94.75 73 GLY A N 1
ATOM 569 C CA . GLY A 1 73 ? 1.365 9.759 9.459 1.00 94.75 73 GLY A CA 1
ATOM 570 C C . GLY A 1 73 ? 0.646 8.784 8.531 1.00 94.75 73 GLY A C 1
ATOM 571 O O . GLY A 1 73 ? 0.062 7.817 9.022 1.00 94.75 73 GLY A O 1
ATOM 572 N N . ILE A 1 74 ? 0.752 8.982 7.214 1.00 95.56 74 ILE A N 1
ATOM 573 C CA . ILE A 1 74 ? 0.181 8.096 6.193 1.00 95.56 74 ILE A CA 1
ATOM 574 C C . ILE A 1 74 ? 0.862 6.725 6.242 1.00 95.56 74 ILE A C 1
ATOM 576 O O . ILE A 1 74 ? 0.174 5.711 6.372 1.00 95.56 74 ILE A O 1
ATOM 580 N N . GLN A 1 75 ? 2.197 6.665 6.253 1.00 95.69 75 GLN A N 1
ATOM 581 C CA . GLN A 1 75 ? 2.933 5.399 6.396 1.00 95.69 75 GLN A CA 1
ATOM 582 C C . GLN A 1 75 ? 2.493 4.638 7.651 1.00 95.69 75 GLN A C 1
ATOM 584 O O . GLN A 1 75 ? 2.149 3.454 7.605 1.00 95.69 75 GLN A O 1
ATOM 589 N N . ARG A 1 76 ? 2.430 5.332 8.794 1.00 95.19 76 ARG A N 1
ATOM 590 C CA . ARG A 1 76 ? 2.000 4.729 10.059 1.00 95.19 76 ARG A CA 1
ATOM 591 C C . ARG A 1 76 ? 0.531 4.311 10.035 1.00 95.19 76 ARG A C 1
ATOM 593 O O . ARG A 1 76 ? 0.178 3.334 10.694 1.00 95.19 76 ARG A O 1
ATOM 600 N N . TRP A 1 77 ? -0.324 5.019 9.298 1.00 95.75 77 TRP A N 1
ATOM 601 C CA . TRP A 1 77 ? -1.730 4.663 9.134 1.00 95.75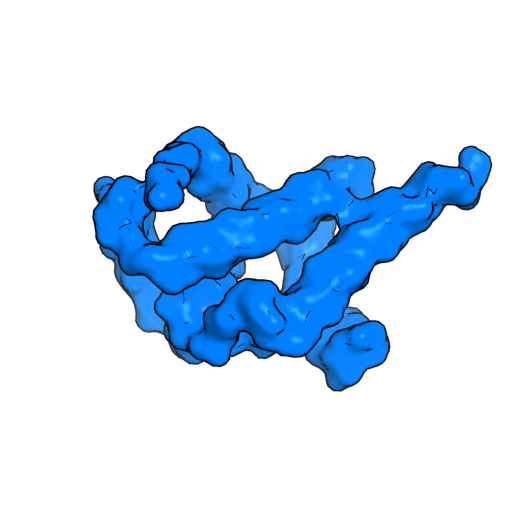 77 TRP A CA 1
ATOM 602 C C . TRP A 1 77 ? -1.875 3.288 8.474 1.00 95.75 77 TRP A C 1
ATOM 604 O O . TRP A 1 77 ? -2.659 2.480 8.972 1.00 95.75 77 TRP A O 1
ATOM 614 N N . PHE A 1 78 ? -1.063 2.985 7.452 1.00 95.75 78 PHE A N 1
ATOM 615 C CA . PHE A 1 78 ? -1.058 1.674 6.789 1.00 95.75 78 PHE A CA 1
ATOM 616 C C . PHE A 1 78 ? -0.575 0.531 7.689 1.00 95.75 78 PHE A C 1
ATOM 618 O O . PHE A 1 78 ? -1.032 -0.599 7.540 1.00 95.75 78 PHE A O 1
ATOM 625 N N . LEU A 1 79 ? 0.324 0.816 8.632 1.00 94.88 79 LEU A N 1
ATOM 626 C CA . LEU A 1 79 ? 0.905 -0.180 9.541 1.00 94.88 79 LEU A CA 1
ATOM 627 C C . LEU A 1 79 ? 0.073 -0.414 10.808 1.00 94.88 79 LEU A C 1
ATOM 629 O O . LEU A 1 79 ? 0.277 -1.396 11.523 1.00 94.88 79 LEU A O 1
ATOM 633 N N . ARG A 1 80 ? -0.841 0.500 11.141 1.00 95.50 80 ARG A N 1
ATOM 634 C CA . ARG A 1 80 ? -1.591 0.444 12.397 1.00 95.50 80 ARG A CA 1
ATOM 635 C C . ARG A 1 80 ? -2.778 -0.508 12.279 1.00 95.50 80 ARG A C 1
ATOM 637 O O . ARG A 1 80 ? -3.647 -0.309 11.438 1.00 95.50 80 ARG A O 1
ATOM 644 N N . LYS A 1 81 ? -2.852 -1.473 13.197 1.00 95.75 81 LYS A N 1
ATOM 645 C CA . LYS A 1 81 ? -4.014 -2.353 13.382 1.00 95.75 81 LYS A CA 1
ATOM 646 C C . LYS A 1 81 ? -5.269 -1.569 13.751 1.00 95.75 81 LYS A C 1
ATOM 648 O O . LYS A 1 81 ? -5.192 -0.577 14.487 1.00 95.75 81 LYS A O 1
ATOM 653 N N . ARG A 1 82 ? -6.417 -2.003 13.235 1.00 93.38 82 ARG A N 1
ATOM 654 C CA . ARG A 1 82 ? -7.705 -1.330 13.422 1.00 93.38 82 ARG A CA 1
ATOM 655 C C . ARG A 1 82 ? -8.770 -2.354 13.782 1.00 93.38 82 ARG A C 1
ATOM 657 O O . ARG A 1 82 ? -8.950 -3.329 13.065 1.00 93.38 82 ARG A O 1
ATOM 664 N N . ALA A 1 83 ? -9.537 -2.069 14.830 1.00 91.50 83 ALA A N 1
ATOM 665 C CA . ALA A 1 83 ? -10.683 -2.894 15.203 1.00 91.50 83 ALA A CA 1
ATOM 666 C C . ALA A 1 83 ? -11.729 -2.962 14.071 1.00 91.50 83 ALA A C 1
ATOM 668 O O . ALA A 1 83 ? -12.368 -3.987 13.881 1.00 91.50 83 ALA A O 1
ATOM 669 N N . GLN A 1 84 ? -11.859 -1.897 13.266 1.00 90.56 84 GLN A N 1
ATOM 670 C CA . GLN A 1 84 ? -12.737 -1.873 12.086 1.00 90.56 84 GLN A CA 1
ATOM 671 C C . GLN A 1 84 ? -12.293 -2.819 10.954 1.00 90.56 84 GLN A C 1
ATOM 673 O O . GLN A 1 84 ? -13.038 -3.007 9.995 1.00 90.56 84 GLN A O 1
ATOM 678 N N . LEU A 1 85 ? -11.076 -3.358 11.040 1.00 93.19 85 LEU A N 1
ATOM 679 C CA . LEU A 1 85 ? -10.463 -4.274 10.081 1.00 93.19 85 LEU A CA 1
ATOM 680 C C . LEU A 1 85 ? -10.136 -5.615 10.754 1.00 93.19 85 LEU A C 1
ATOM 682 O O . LEU A 1 85 ? -9.122 -6.227 10.437 1.00 93.19 85 LEU A O 1
ATOM 686 N N . ASP A 1 86 ? -10.946 -6.031 11.732 1.00 91.50 86 ASP A N 1
ATOM 687 C CA . ASP A 1 86 ? -10.780 -7.306 12.443 1.00 91.50 86 ASP A CA 1
ATOM 688 C C . ASP A 1 86 ? -9.370 -7.459 13.068 1.00 91.50 86 ASP A C 1
ATOM 690 O O . ASP A 1 86 ? -8.733 -8.508 12.993 1.00 91.50 86 ASP A O 1
ATOM 694 N N . ASP A 1 87 ? -8.855 -6.367 13.652 1.00 93.31 87 ASP A N 1
ATOM 695 C CA . ASP A 1 87 ? -7.504 -6.233 14.229 1.00 93.31 87 ASP A CA 1
ATOM 696 C C . ASP A 1 87 ? -6.335 -6.430 13.243 1.00 93.31 87 ASP A C 1
ATOM 698 O O . ASP A 1 87 ? -5.168 -6.532 13.650 1.00 93.31 87 ASP A O 1
ATOM 702 N N . ALA A 1 88 ? -6.615 -6.390 11.940 1.00 94.50 88 ALA A N 1
ATOM 703 C CA . ALA A 1 88 ? -5.609 -6.273 10.897 1.00 94.50 88 ALA A CA 1
ATOM 704 C C . ALA A 1 88 ? -5.236 -4.806 10.629 1.00 94.50 88 ALA A C 1
ATOM 706 O O . ALA A 1 88 ? -5.982 -3.856 10.897 1.00 94.50 88 ALA A O 1
ATOM 707 N N . SER A 1 89 ? -4.033 -4.605 10.105 1.00 95.75 89 SER A N 1
ATOM 708 C CA . SER A 1 89 ? -3.606 -3.340 9.513 1.00 95.75 89 SER A CA 1
ATOM 709 C C . SER A 1 89 ? -4.019 -3.255 8.036 1.00 95.75 89 SER A C 1
ATOM 711 O O . SER A 1 89 ? -4.128 -4.284 7.363 1.00 95.75 89 SER A O 1
ATOM 713 N N . PRO A 1 90 ? -4.201 -2.040 7.486 1.00 95.88 90 PRO A N 1
ATOM 714 C CA . PRO A 1 90 ? -4.414 -1.856 6.051 1.00 95.88 90 PRO A CA 1
ATOM 715 C C . PRO A 1 90 ? -3.353 -2.544 5.184 1.00 95.88 90 PRO A C 1
ATOM 717 O O . PRO A 1 90 ? -3.688 -3.111 4.149 1.00 95.88 90 PRO A O 1
ATOM 720 N N . LEU A 1 91 ? -2.086 -2.534 5.615 1.00 94.94 91 LEU A N 1
ATOM 721 C CA . LEU A 1 91 ? -1.009 -3.234 4.919 1.00 94.94 91 LEU A CA 1
ATOM 722 C C . LEU A 1 91 ? -1.219 -4.752 4.917 1.00 94.94 91 LEU A C 1
ATOM 724 O O . LEU A 1 91 ? -0.974 -5.384 3.900 1.00 94.94 91 LEU A O 1
ATOM 728 N N . GLU A 1 92 ? -1.653 -5.348 6.031 1.00 94.06 92 GLU A N 1
ATOM 729 C CA . GLU A 1 92 ? -1.913 -6.793 6.108 1.00 94.06 92 GLU A CA 1
ATOM 730 C C . GLU A 1 92 ? -3.055 -7.224 5.178 1.00 94.06 92 GLU A C 1
ATOM 732 O O . GLU A 1 92 ? -2.956 -8.289 4.573 1.00 94.06 92 GLU A O 1
ATOM 737 N N . ILE A 1 93 ? -4.086 -6.388 5.016 1.00 94.25 93 ILE A N 1
ATOM 738 C CA . ILE A 1 93 ? -5.191 -6.638 4.077 1.00 94.25 93 ILE A CA 1
ATOM 739 C C . ILE A 1 93 ? -4.744 -6.476 2.622 1.00 94.25 93 ILE A C 1
ATOM 741 O O . ILE A 1 93 ? -5.099 -7.280 1.766 1.00 94.25 93 ILE A O 1
ATOM 745 N N . LEU A 1 94 ? -3.959 -5.439 2.331 1.00 93.44 94 LEU A N 1
ATOM 746 C CA . LEU A 1 94 ? -3.525 -5.091 0.975 1.00 93.44 94 LEU A CA 1
ATOM 747 C C . LEU A 1 94 ? -2.178 -5.728 0.603 1.00 93.44 94 LEU A C 1
ATOM 749 O O . LEU A 1 94 ? -1.425 -5.180 -0.201 1.00 93.44 94 LEU A O 1
ATOM 753 N N . LYS A 1 95 ? -1.849 -6.880 1.189 1.00 87.31 95 LYS A N 1
ATOM 754 C CA . LYS A 1 95 ? -0.610 -7.611 0.916 1.00 87.31 95 LYS A CA 1
ATOM 755 C C . LYS A 1 95 ? -0.903 -8.924 0.211 1.00 87.31 95 LYS A C 1
ATOM 757 O O . LYS A 1 95 ? -1.813 -9.658 0.576 1.00 87.31 95 LYS A O 1
ATOM 762 N N . GLY A 1 96 ? -0.039 -9.278 -0.736 1.00 84.94 96 GLY A N 1
ATOM 763 C CA . GLY A 1 96 ? -0.231 -10.484 -1.535 1.00 84.94 96 GLY A CA 1
ATOM 764 C C . GLY A 1 96 ? -1.276 -10.253 -2.620 1.00 84.94 96 GLY A C 1
ATOM 765 O O . GLY A 1 96 ? -1.393 -9.141 -3.129 1.00 84.94 96 GLY A O 1
ATOM 766 N N . ASP A 1 97 ? -1.997 -11.299 -3.005 1.00 86.38 97 ASP A N 1
ATOM 767 C CA . ASP A 1 97 ? -2.924 -11.239 -4.130 1.00 86.38 97 ASP A CA 1
ATOM 768 C C . ASP A 1 97 ? -4.304 -10.727 -3.688 1.00 86.38 97 ASP A C 1
ATOM 770 O O . ASP A 1 97 ? -5.034 -11.429 -2.995 1.00 86.38 97 ASP A O 1
ATOM 774 N N . TRP A 1 98 ? -4.633 -9.486 -4.054 1.00 93.38 98 TRP A N 1
ATOM 775 C CA . TRP A 1 98 ? -5.921 -8.836 -3.775 1.00 93.38 98 TRP A CA 1
ATOM 776 C C . TRP A 1 98 ? -6.434 -8.076 -5.002 1.00 93.38 98 TRP A C 1
ATOM 778 O O . TRP A 1 98 ? -5.635 -7.542 -5.778 1.00 93.38 98 TRP A O 1
ATOM 788 N N . ASP A 1 99 ? -7.748 -7.975 -5.183 1.00 93.75 99 ASP A N 1
ATOM 789 C CA . ASP A 1 99 ? -8.359 -7.117 -6.199 1.00 93.75 99 ASP A CA 1
ATOM 790 C C . ASP A 1 99 ? -9.004 -5.882 -5.548 1.00 93.75 99 ASP A C 1
ATOM 792 O O . ASP A 1 99 ? -9.663 -5.991 -4.515 1.00 93.75 99 ASP A O 1
ATOM 796 N N . PRO A 1 100 ? -8.863 -4.676 -6.126 1.00 95.12 100 PRO A N 1
ATOM 797 C CA . PRO A 1 100 ? -9.545 -3.485 -5.629 1.00 95.12 100 PRO A CA 1
ATOM 798 C C . PRO A 1 100 ? -11.059 -3.618 -5.442 1.00 95.12 100 PRO A C 1
ATOM 800 O O . PRO A 1 100 ? -11.624 -2.821 -4.703 1.00 95.12 100 PRO A O 1
ATOM 803 N N . GLN A 1 101 ? -11.733 -4.541 -6.129 1.00 94.69 101 GLN A N 1
ATOM 804 C CA . GLN A 1 101 ? -13.170 -4.794 -5.991 1.00 94.69 101 GLN A CA 1
ATOM 805 C C . GLN A 1 101 ? -13.511 -5.774 -4.865 1.00 94.69 101 GLN A C 1
ATOM 807 O O . GLN A 1 101 ? -14.690 -5.917 -4.535 1.00 94.69 101 GLN A O 1
ATOM 812 N N . ASP A 1 102 ? -12.516 -6.422 -4.260 1.00 95.50 102 ASP A N 1
ATOM 813 C CA . ASP A 1 102 ? -12.753 -7.360 -3.172 1.00 95.50 102 ASP A CA 1
ATOM 814 C C . ASP A 1 102 ? -13.322 -6.642 -1.932 1.00 95.50 102 ASP A C 1
ATOM 816 O O . ASP A 1 102 ? -13.011 -5.468 -1.677 1.00 95.50 102 ASP A O 1
ATOM 820 N N . PRO A 1 103 ? -14.133 -7.337 -1.110 1.00 94.88 103 PRO A N 1
ATOM 821 C CA . PRO A 1 103 ? -14.732 -6.742 0.081 1.00 94.88 103 PRO A CA 1
ATOM 822 C C . PRO A 1 103 ? -13.708 -6.167 1.070 1.00 94.88 103 PRO A C 1
ATOM 824 O O . PRO A 1 103 ? -13.930 -5.086 1.617 1.00 94.88 103 PRO A O 1
ATOM 827 N N . GLU A 1 104 ? -12.580 -6.850 1.288 1.00 94.12 104 GLU A N 1
ATOM 828 C CA . GLU A 1 104 ? -11.582 -6.448 2.290 1.00 94.12 104 GLU A CA 1
ATOM 829 C C . GLU A 1 104 ? -10.845 -5.141 1.919 1.00 94.12 104 GLU A C 1
ATOM 831 O O . GLU A 1 104 ? -10.871 -4.202 2.720 1.00 94.12 104 GLU A O 1
ATOM 836 N N . PRO A 1 105 ? -10.278 -4.971 0.705 1.00 96.31 105 PRO A N 1
ATOM 837 C CA . PRO A 1 105 ? -9.771 -3.675 0.247 1.00 96.31 105 PRO A CA 1
ATOM 838 C C . PRO A 1 105 ? -10.814 -2.557 0.332 1.00 96.31 105 PRO A C 1
ATOM 840 O O . PRO A 1 105 ? -10.508 -1.452 0.785 1.00 96.31 105 PRO A O 1
ATOM 843 N N . GLN A 1 106 ? -12.071 -2.829 -0.033 1.00 97.06 106 GLN A N 1
ATOM 844 C CA . GLN A 1 106 ? -13.138 -1.827 0.053 1.00 97.06 106 GLN A CA 1
ATOM 845 C C . GLN A 1 106 ? -13.413 -1.367 1.493 1.00 97.06 106 GLN A C 1
ATOM 847 O O . GLN A 1 106 ? -13.676 -0.177 1.703 1.00 97.06 106 GLN A O 1
ATOM 852 N N . LYS A 1 107 ? -13.275 -2.244 2.501 1.00 95.94 107 LYS A N 1
ATOM 853 C CA . LYS A 1 107 ? -13.306 -1.837 3.920 1.00 95.94 107 LYS A CA 1
ATOM 854 C C . LYS A 1 107 ? -12.177 -0.854 4.248 1.00 95.94 107 LYS A C 1
ATOM 856 O O . LYS A 1 107 ? -12.429 0.154 4.908 1.00 95.94 107 LYS A O 1
ATOM 861 N N . VAL A 1 108 ? -10.960 -1.088 3.746 1.00 96.50 108 VAL A N 1
ATOM 862 C CA . VAL A 1 108 ? -9.814 -0.177 3.940 1.00 96.50 108 VAL A CA 1
ATOM 863 C C . VAL A 1 108 ? -10.087 1.197 3.323 1.00 96.50 108 VAL A C 1
ATOM 865 O O . VAL A 1 108 ? -9.878 2.224 3.971 1.00 96.50 108 VAL A O 1
ATOM 868 N N . LEU A 1 109 ? -10.611 1.238 2.094 1.00 95.94 109 LEU A N 1
ATOM 869 C CA . LEU A 1 109 ? -10.972 2.498 1.438 1.00 95.94 109 LEU A CA 1
ATOM 870 C C . LEU A 1 109 ? -12.081 3.239 2.198 1.00 95.94 109 LEU A C 1
ATOM 872 O O . LEU A 1 109 ? -12.026 4.462 2.335 1.00 95.94 109 LEU A O 1
ATOM 876 N N . LYS A 1 110 ? -13.086 2.516 2.701 1.00 95.06 110 LYS A N 1
ATOM 877 C CA . LYS A 1 110 ? -14.145 3.096 3.534 1.00 95.06 110 LYS A CA 1
ATOM 878 C C . LYS A 1 110 ? -13.566 3.728 4.804 1.00 95.06 110 LYS A C 1
ATOM 880 O O . LYS A 1 110 ? -13.891 4.875 5.097 1.00 95.06 110 LYS A O 1
ATOM 885 N N . LEU A 1 111 ? -12.655 3.037 5.489 1.00 94.31 111 LEU A N 1
ATOM 886 C CA . LEU A 1 111 ? -11.982 3.561 6.679 1.00 94.31 111 LEU A CA 1
ATOM 887 C C . LEU A 1 111 ? -11.193 4.850 6.385 1.00 94.31 111 LEU A C 1
ATOM 889 O O . LEU A 1 111 ? -11.222 5.791 7.182 1.00 94.31 111 LEU A O 1
ATOM 893 N N . ALA A 1 112 ? -10.503 4.926 5.243 1.00 94.06 112 ALA A N 1
ATOM 894 C CA . ALA A 1 112 ? -9.801 6.144 4.834 1.00 94.06 112 ALA A CA 1
ATOM 895 C C . ALA A 1 112 ? -10.772 7.326 4.649 1.00 94.06 112 ALA A C 1
ATOM 897 O O . ALA A 1 112 ? -10.516 8.418 5.154 1.00 94.06 112 ALA A O 1
ATOM 898 N N . LYS A 1 113 ? -11.931 7.095 4.012 1.00 92.81 113 LYS A N 1
ATOM 899 C CA . LYS A 1 113 ? -12.984 8.116 3.845 1.00 92.81 113 LYS A CA 1
ATOM 900 C C . LYS A 1 113 ? -13.553 8.598 5.179 1.00 92.81 113 LYS A C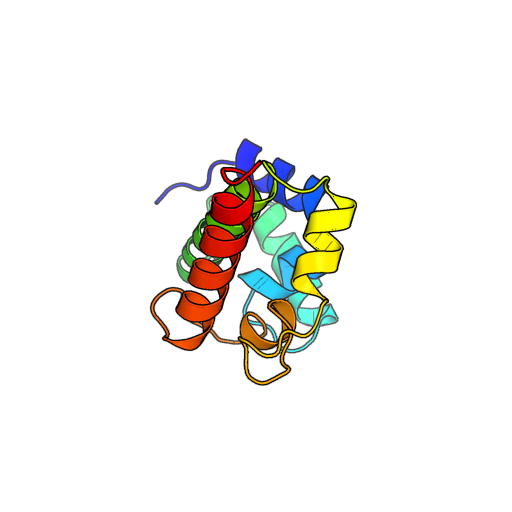 1
ATOM 902 O O . LYS A 1 113 ? -13.760 9.793 5.352 1.00 92.81 113 LYS A O 1
ATOM 907 N N . GLU A 1 114 ? -13.793 7.688 6.119 1.00 90.38 114 GLU A N 1
ATOM 908 C CA . GLU A 1 114 ? -14.271 8.035 7.466 1.00 90.38 114 GLU A CA 1
ATOM 909 C C . GLU A 1 114 ? -13.230 8.852 8.242 1.00 90.38 114 GLU A C 1
ATOM 911 O O . GLU A 1 114 ? -13.580 9.786 8.959 1.00 90.38 114 GLU A O 1
ATOM 916 N N . THR A 1 115 ? -11.943 8.548 8.052 1.00 83.31 115 THR A N 1
ATOM 917 C CA . THR A 1 115 ? -10.849 9.299 8.683 1.00 83.31 115 THR A CA 1
ATOM 918 C C . THR A 1 115 ? -10.750 10.729 8.141 1.00 83.31 115 THR A C 1
ATOM 920 O O . THR A 1 115 ? -10.478 11.654 8.903 1.00 83.31 115 THR A O 1
ATOM 923 N N . TYR A 1 116 ? -11.009 10.923 6.846 1.00 72.62 116 TYR A N 1
ATOM 924 C CA . TYR A 1 116 ? -11.118 12.249 6.234 1.00 72.62 116 TYR A CA 1
ATOM 925 C C . TYR A 1 116 ? -12.361 13.012 6.731 1.00 72.62 116 TYR A C 1
ATOM 927 O O . TYR A 1 116 ? -12.264 14.154 7.173 1.00 72.62 116 TYR A O 1
ATOM 935 N N . GLY A 1 117 ? -13.533 12.362 6.745 1.00 57.88 117 GLY A N 1
ATOM 936 C CA . GLY A 1 117 ? -14.806 12.974 7.155 1.00 57.88 117 GLY A CA 1
ATOM 937 C C . GLY A 1 117 ? -14.909 13.354 8.640 1.00 57.88 117 GLY A C 1
ATOM 938 O O . GLY A 1 117 ? -15.790 14.125 9.013 1.00 57.88 117 GLY A O 1
ATOM 939 N N . GLY A 1 118 ? -14.003 12.860 9.490 1.00 53.19 118 GLY A N 1
ATOM 940 C CA . GLY A 1 118 ? -13.924 13.229 10.907 1.00 53.19 118 GLY A CA 1
ATOM 941 C C . GLY A 1 118 ? -13.403 14.647 11.182 1.00 53.19 118 GLY A C 1
ATOM 942 O O . GLY A 1 118 ? -13.482 15.096 12.321 1.00 53.19 118 GLY A O 1
ATOM 943 N N . GLN A 1 119 ? -12.894 15.366 10.172 1.00 49.78 119 GLN A N 1
ATOM 944 C CA . GLN A 1 119 ? -12.402 16.744 10.323 1.00 49.78 119 GLN A CA 1
ATOM 9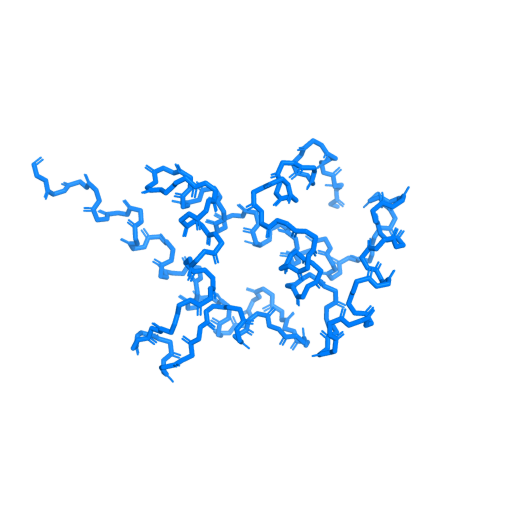45 C C . GLN A 1 119 ? -13.490 17.832 10.229 1.00 49.78 119 GLN A C 1
ATOM 947 O O . GLN A 1 119 ? -13.183 19.006 10.408 1.00 49.78 119 GLN A O 1
ATOM 952 N N . SER A 1 120 ? -14.761 17.488 9.990 1.00 37.72 120 SER A N 1
ATOM 953 C CA . SER A 1 120 ? -15.863 18.470 9.920 1.00 37.72 120 SER A CA 1
ATOM 954 C C . SER A 1 120 ? -16.683 18.605 11.213 1.00 37.72 120 SER A C 1
ATOM 956 O O . SER A 1 120 ? -17.803 19.107 11.172 1.00 37.72 120 SER A O 1
ATOM 958 N N . ALA A 1 121 ? -16.157 18.165 12.358 1.00 37.66 121 ALA A N 1
ATOM 959 C CA . ALA A 1 121 ? -16.831 18.287 13.651 1.00 37.66 121 ALA A CA 1
ATOM 960 C C . ALA A 1 121 ? -15.923 18.930 14.712 1.00 37.66 121 ALA A C 1
ATOM 962 O O . ALA A 1 121 ? -15.502 18.261 15.651 1.00 37.66 121 ALA A O 1
ATOM 963 N N . THR A 1 122 ? -15.652 20.227 14.555 1.00 34.53 122 THR A N 1
ATOM 964 C CA . THR A 1 122 ? -15.305 21.170 15.638 1.00 34.53 122 THR A CA 1
ATOM 965 C C . THR A 1 122 ? -15.658 22.580 15.211 1.00 34.53 122 THR A C 1
ATOM 967 O O . THR A 1 122 ? -15.299 22.925 14.063 1.00 34.53 122 THR A O 1
#

Sequence (122 aa):
MSVNVAVWDAVQDTLGVDITAALITGQARICKARAKFFEYDADPQNAPVEVIKRFNFVTKIVFLLEGSYNDFGIQRWFLRKRAQLDDASPLEILKGDWDPQDPEPQKVLKLAKETYGGQSAT